Protein AF-A0A2V7MCW7-F1 (afdb_monomer_lite)

Secondary structure (DSSP, 8-state):
-------S--S-HHHHHHHHHHHH--HHHHHHHHTTSEEEETTEEEE--TT-S--HHHHHHHHHHHHHHHH-TTS-----

Radius of gyration: 17.55 Å; chains: 1; bounding box: 60×24×34 Å

Structure (mmCIF, N/CA/C/O backbone):
data_AF-A0A2V7MCW7-F1
#
_entry.id   AF-A0A2V7MCW7-F1
#
loop_
_atom_site.group_PDB
_atom_site.id
_atom_site.type_symbol
_atom_site.label_atom_id
_atom_site.label_alt_id
_atom_site.label_comp_id
_atom_site.label_asym_id
_atom_site.label_entity_id
_atom_site.label_seq_id
_atom_site.pdbx_PDB_ins_code
_atom_site.Cartn_x
_atom_site.Cartn_y
_atom_site.Cartn_z
_atom_site.occupancy
_atom_site.B_iso_or_equiv
_atom_site.auth_seq_id
_atom_site.auth_comp_id
_atom_site.auth_asym_id
_atom_site.auth_atom_id
_atom_site.pdbx_PDB_model_num
ATOM 1 N N . MET A 1 1 ? 37.136 -4.636 -6.782 1.00 48.16 1 MET A N 1
ATOM 2 C CA . MET A 1 1 ? 35.995 -5.464 -6.340 1.00 48.16 1 MET A CA 1
ATOM 3 C C . MET A 1 1 ? 34.745 -4.874 -6.960 1.00 48.16 1 MET A C 1
ATOM 5 O O . MET A 1 1 ? 34.424 -3.731 -6.656 1.00 48.16 1 MET A O 1
ATOM 9 N N . GLU A 1 2 ? 34.116 -5.590 -7.891 1.00 57.19 2 GLU A N 1
ATOM 10 C CA . GLU A 1 2 ? 32.807 -5.205 -8.430 1.00 57.19 2 GLU A CA 1
ATOM 11 C C . GLU A 1 2 ? 31.774 -5.190 -7.303 1.00 57.19 2 GLU A C 1
ATOM 13 O O . GLU A 1 2 ? 31.738 -6.098 -6.472 1.00 57.19 2 GLU A O 1
ATOM 18 N N . GLN A 1 3 ? 30.943 -4.150 -7.249 1.00 59.09 3 GLN A N 1
ATOM 19 C CA . GLN A 1 3 ? 29.830 -4.108 -6.307 1.00 59.09 3 GLN A CA 1
ATOM 20 C C . GLN A 1 3 ? 28.770 -5.119 -6.753 1.00 59.09 3 GLN A C 1
ATOM 22 O O . GLN A 1 3 ? 28.005 -4.859 -7.675 1.00 59.09 3 GLN A O 1
ATOM 27 N N . THR A 1 4 ? 28.722 -6.275 -6.094 1.00 69.19 4 THR A N 1
ATOM 28 C CA . THR A 1 4 ? 27.739 -7.338 -6.374 1.00 69.19 4 THR A CA 1
ATOM 29 C C . THR A 1 4 ? 26.394 -7.102 -5.672 1.00 69.19 4 THR A C 1
ATOM 31 O O . THR A 1 4 ? 25.446 -7.850 -5.890 1.00 69.19 4 THR A O 1
ATOM 34 N N . TYR A 1 5 ? 26.283 -6.067 -4.829 1.00 70.31 5 TYR A N 1
ATOM 35 C CA . TYR A 1 5 ? 25.074 -5.775 -4.057 1.00 70.31 5 TYR A CA 1
ATOM 36 C C . TYR A 1 5 ? 24.563 -4.357 -4.318 1.00 70.31 5 TYR A C 1
ATOM 38 O O . TYR A 1 5 ? 25.152 -3.366 -3.880 1.00 70.31 5 TYR A O 1
ATOM 46 N N . PHE A 1 6 ? 23.437 -4.260 -5.022 1.00 73.12 6 PHE A N 1
ATOM 47 C CA . PHE A 1 6 ? 22.807 -2.991 -5.370 1.00 73.12 6 PHE A CA 1
ATOM 48 C C . PHE A 1 6 ? 21.667 -2.689 -4.397 1.00 73.12 6 PHE A C 1
ATOM 50 O O . PHE A 1 6 ? 20.614 -3.312 -4.441 1.00 73.12 6 PHE A O 1
ATOM 57 N N . ARG A 1 7 ? 21.856 -1.689 -3.527 1.00 74.31 7 ARG A N 1
ATOM 58 C CA . ARG A 1 7 ? 20.823 -1.204 -2.586 1.00 74.31 7 ARG A CA 1
ATOM 59 C C . ARG A 1 7 ? 20.035 -0.018 -3.144 1.00 74.31 7 ARG A C 1
ATOM 61 O O . ARG A 1 7 ? 19.669 0.890 -2.401 1.00 74.31 7 ARG A O 1
ATOM 68 N N . LYS A 1 8 ? 19.822 0.004 -4.458 1.00 80.75 8 LYS A N 1
ATOM 69 C CA . LYS A 1 8 ? 19.116 1.076 -5.163 1.00 80.75 8 LYS A CA 1
ATOM 70 C C . LYS A 1 8 ? 18.125 0.484 -6.154 1.00 80.75 8 LYS A C 1
ATOM 72 O O . LYS A 1 8 ? 18.400 -0.559 -6.740 1.00 80.75 8 LYS A O 1
ATOM 77 N N . GLY A 1 9 ? 17.012 1.184 -6.335 1.00 79.94 9 GLY A N 1
ATOM 78 C CA . GLY A 1 9 ? 16.032 0.856 -7.361 1.00 79.94 9 GLY A CA 1
ATOM 79 C C . GLY A 1 9 ? 16.564 1.122 -8.770 1.00 79.94 9 GLY A C 1
ATOM 80 O O . GLY A 1 9 ? 17.642 1.697 -8.961 1.00 79.94 9 GLY A O 1
ATOM 81 N N . PHE A 1 10 ? 15.783 0.726 -9.763 1.00 84.94 10 PHE A N 1
ATOM 82 C CA . PHE A 1 10 ? 16.036 0.954 -11.180 1.00 84.94 10 PHE A CA 1
ATOM 83 C C . PHE A 1 10 ? 15.550 2.319 -11.678 1.00 84.94 10 PHE A C 1
ATOM 85 O O . PHE A 1 10 ? 15.763 2.628 -12.848 1.00 84.94 10 PHE A O 1
ATOM 92 N N . GLY A 1 11 ? 14.939 3.134 -10.811 1.00 84.44 11 GLY A N 1
ATOM 93 C CA . GLY A 1 11 ? 14.410 4.448 -11.186 1.00 84.44 11 GLY A CA 1
ATOM 94 C C . GLY A 1 11 ? 13.135 4.339 -12.019 1.00 84.44 11 GLY A C 1
ATOM 95 O O . GLY A 1 11 ? 12.863 5.206 -12.843 1.00 84.44 11 GLY A O 1
ATOM 96 N N . LEU A 1 12 ? 12.373 3.262 -11.819 1.00 87.19 12 LEU A N 1
ATOM 97 C CA . LEU A 1 12 ? 11.146 2.951 -12.550 1.00 87.19 12 LEU A CA 1
ATOM 98 C C . LEU A 1 12 ? 9.890 3.240 -11.720 1.00 87.19 12 LEU A C 1
ATOM 100 O O . LEU A 1 12 ? 8.800 2.875 -12.148 1.00 87.19 12 LEU A O 1
ATOM 104 N N . LYS A 1 13 ? 10.023 3.925 -10.574 1.00 79.38 13 LYS A N 1
ATOM 105 C CA . LYS A 1 13 ? 8.908 4.327 -9.698 1.00 79.38 13 LYS A CA 1
ATOM 106 C C . LYS A 1 13 ? 7.671 4.804 -10.464 1.00 79.38 13 LYS A C 1
ATOM 108 O O . LYS A 1 13 ? 6.607 4.238 -10.272 1.00 79.38 13 LYS A O 1
ATOM 113 N N . GLY A 1 14 ? 7.815 5.758 -11.387 1.00 80.00 14 GLY A N 1
ATOM 114 C CA . GLY A 1 14 ? 6.668 6.289 -12.139 1.00 80.00 14 GLY A CA 1
ATOM 115 C C . GLY A 1 14 ? 5.968 5.260 -13.039 1.00 80.00 14 GLY A C 1
ATOM 116 O O . GLY A 1 14 ? 4.773 5.370 -13.280 1.00 80.00 14 GLY A O 1
ATOM 117 N N . ALA A 1 15 ? 6.681 4.231 -13.508 1.00 79.94 15 ALA A N 1
ATOM 118 C CA . ALA A 1 15 ? 6.097 3.155 -14.308 1.00 79.94 15 ALA A CA 1
ATOM 119 C C . ALA A 1 15 ? 5.355 2.115 -13.450 1.00 79.94 15 ALA A C 1
ATOM 121 O O . ALA A 1 15 ? 4.433 1.469 -13.943 1.00 79.94 15 ALA A O 1
ATOM 122 N N . ILE A 1 16 ? 5.746 1.949 -12.182 1.00 85.19 16 ILE A N 1
ATOM 123 C CA . ILE A 1 16 ? 5.151 0.956 -11.275 1.00 85.19 16 ILE A CA 1
ATOM 124 C C . ILE A 1 16 ? 4.089 1.537 -10.340 1.00 85.19 16 ILE A C 1
ATOM 126 O O . ILE A 1 16 ? 3.272 0.784 -9.826 1.00 85.19 16 ILE A O 1
ATOM 130 N N . GLU A 1 17 ? 4.079 2.853 -10.126 1.00 82.12 17 GLU A N 1
ATOM 131 C CA . GLU A 1 17 ? 3.224 3.536 -9.149 1.00 82.12 17 GLU A CA 1
ATOM 132 C C . GLU A 1 17 ? 1.732 3.252 -9.357 1.00 82.12 17 GLU A C 1
ATOM 134 O O . GLU A 1 17 ? 1.011 3.017 -8.389 1.00 82.12 17 GLU A O 1
ATOM 139 N N . GLY A 1 18 ? 1.275 3.193 -10.612 1.00 82.69 18 GLY A N 1
ATOM 140 C CA . GLY A 1 18 ? -0.117 2.864 -10.929 1.00 82.69 18 GLY A CA 1
ATOM 141 C C . GLY A 1 18 ? -0.503 1.438 -10.527 1.00 82.69 18 GLY A C 1
ATOM 142 O O . GLY A 1 18 ? -1.541 1.243 -9.901 1.00 82.69 18 GLY A O 1
ATOM 143 N N . ALA A 1 19 ? 0.348 0.454 -10.836 1.00 79.44 19 ALA A N 1
ATOM 144 C CA . ALA A 1 19 ? 0.122 -0.943 -10.457 1.00 79.44 19 ALA A CA 1
ATOM 145 C C . ALA A 1 19 ? 0.193 -1.120 -8.934 1.00 79.44 19 ALA A C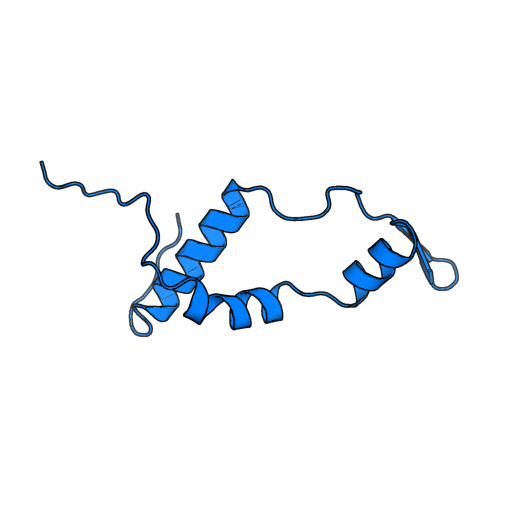 1
ATOM 147 O O . ALA 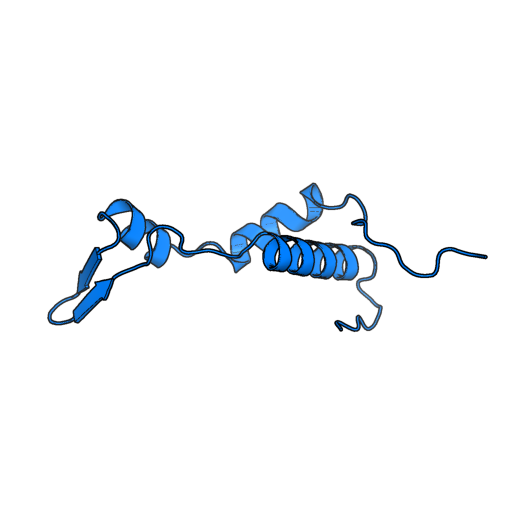A 1 19 ? -0.704 -1.696 -8.331 1.00 79.44 19 ALA A O 1
ATOM 148 N N . LEU A 1 20 ? 1.207 -0.518 -8.307 1.00 80.88 20 LEU A N 1
ATOM 149 C CA . LEU A 1 20 ? 1.383 -0.523 -6.860 1.00 80.88 20 LEU A CA 1
ATOM 150 C C . LEU A 1 20 ? 0.157 0.071 -6.148 1.00 80.88 20 LEU A C 1
ATOM 152 O O . LEU A 1 20 ? -0.365 -0.507 -5.201 1.00 80.88 20 LEU A O 1
ATOM 156 N N . THR A 1 21 ? -0.341 1.210 -6.629 1.00 80.50 21 THR A N 1
ATOM 157 C CA . THR A 1 21 ? -1.538 1.845 -6.069 1.00 80.50 21 THR A CA 1
ATOM 158 C C . THR A 1 21 ? -2.757 0.953 -6.252 1.00 80.50 21 THR A C 1
ATOM 160 O O . THR A 1 21 ? -3.501 0.757 -5.301 1.00 80.50 21 THR A O 1
ATOM 163 N N . ALA A 1 22 ? -2.960 0.377 -7.438 1.00 79.12 22 ALA A N 1
ATOM 164 C CA . ALA A 1 22 ? -4.101 -0.497 -7.695 1.00 79.12 22 ALA A CA 1
ATOM 165 C C . ALA A 1 22 ? -4.119 -1.732 -6.778 1.00 79.12 22 ALA A C 1
ATOM 167 O O . ALA A 1 22 ? -5.179 -2.091 -6.269 1.00 79.12 22 ALA A O 1
ATOM 168 N N . ASP A 1 23 ? -2.956 -2.336 -6.529 1.00 81.38 23 ASP A N 1
ATOM 169 C CA . ASP A 1 23 ? -2.845 -3.564 -5.739 1.00 81.38 23 ASP A CA 1
ATOM 170 C C . ASP A 1 23 ? -2.965 -3.323 -4.224 1.00 81.38 23 ASP A C 1
ATOM 172 O O . ASP A 1 23 ? -3.424 -4.203 -3.493 1.00 81.38 23 ASP A O 1
ATOM 176 N N . TYR A 1 24 ? -2.594 -2.133 -3.737 1.00 77.94 24 TYR A N 1
ATOM 177 C CA . TYR A 1 24 ? -2.603 -1.811 -2.302 1.00 77.94 24 TYR A CA 1
ATOM 178 C C . TYR A 1 24 ? -3.696 -0.822 -1.869 1.00 77.94 24 TYR A C 1
ATOM 180 O O . TYR A 1 24 ? -3.895 -0.616 -0.669 1.00 77.94 24 TYR A O 1
ATOM 188 N N . HIS A 1 25 ? -4.446 -0.233 -2.801 1.00 83.62 25 HIS A N 1
ATOM 189 C CA . HIS A 1 25 ? -5.556 0.659 -2.481 1.00 83.62 25 HIS A CA 1
ATOM 190 C C . HIS A 1 25 ? -6.818 -0.135 -2.121 1.00 83.62 25 HIS A C 1
ATOM 192 O O . HIS A 1 25 ? -7.419 -0.818 -2.951 1.00 83.62 25 HIS A O 1
ATOM 198 N N . SER A 1 26 ? -7.283 0.006 -0.879 1.00 88.94 26 SER A N 1
ATOM 199 C CA . SER A 1 26 ? -8.493 -0.656 -0.391 1.00 88.94 26 SER A CA 1
ATOM 200 C C . SER A 1 26 ? -9.545 0.360 0.029 1.00 88.94 26 SER A C 1
ATOM 202 O O . SER A 1 26 ? -9.417 1.012 1.063 1.00 88.94 26 SER A O 1
ATOM 204 N N . ARG A 1 27 ? -10.663 0.387 -0.709 1.00 90.94 27 ARG A N 1
ATOM 205 C CA . ARG A 1 27 ? -11.825 1.240 -0.394 1.00 90.94 27 ARG A CA 1
ATOM 206 C C . ARG A 1 27 ? -12.367 1.016 1.020 1.00 90.94 27 ARG A C 1
ATOM 208 O O . ARG A 1 27 ? -12.929 1.929 1.614 1.00 90.94 27 ARG A O 1
ATOM 215 N N . VAL A 1 28 ? -12.229 -0.201 1.552 1.00 92.12 28 VAL A N 1
ATOM 216 C CA . VAL A 1 28 ? -12.651 -0.527 2.923 1.00 92.12 28 VAL A CA 1
ATOM 217 C C . VAL A 1 28 ? -11.723 0.136 3.937 1.00 92.12 28 VAL A C 1
ATOM 219 O O . VAL A 1 28 ? -12.201 0.700 4.915 1.00 92.12 28 VAL A O 1
ATOM 222 N N . VAL A 1 29 ? -10.410 0.115 3.698 1.00 93.12 29 VAL A N 1
ATOM 223 C CA . VAL A 1 29 ? -9.436 0.807 4.556 1.00 93.12 29 VAL A CA 1
ATOM 224 C C . VAL A 1 29 ? -9.684 2.314 4.533 1.00 93.12 29 VAL A C 1
ATOM 226 O O . VAL A 1 29 ? -9.694 2.931 5.598 1.00 93.12 29 VAL A O 1
ATOM 229 N N . ASP A 1 30 ? -9.956 2.890 3.360 1.00 92.56 30 ASP A N 1
ATOM 230 C CA . ASP A 1 30 ? -10.277 4.318 3.227 1.00 92.56 30 ASP A CA 1
ATOM 231 C C . ASP A 1 30 ? -11.526 4.691 4.023 1.00 92.56 30 ASP A C 1
ATOM 233 O O . ASP A 1 30 ? -11.521 5.677 4.760 1.00 92.56 30 ASP A O 1
ATOM 237 N N . LEU A 1 31 ? -12.574 3.867 3.929 1.00 94.12 31 LEU A N 1
ATOM 238 C CA . LEU A 1 31 ? -13.802 4.049 4.696 1.00 94.12 31 LEU A CA 1
ATOM 239 C C . LEU A 1 31 ? -13.523 4.011 6.204 1.00 94.12 31 LEU A C 1
ATOM 241 O O . LEU A 1 31 ? -13.943 4.913 6.922 1.00 94.12 31 LEU A O 1
ATOM 245 N N . ILE A 1 32 ? -12.774 3.013 6.688 1.00 95.50 32 ILE A N 1
ATOM 246 C CA . ILE A 1 32 ? -12.457 2.891 8.118 1.00 95.50 32 ILE A CA 1
ATOM 247 C C . ILE A 1 32 ? -11.632 4.093 8.602 1.00 95.50 32 ILE A C 1
ATOM 249 O O . ILE A 1 32 ? -11.902 4.624 9.680 1.00 95.50 32 ILE A O 1
ATOM 253 N N . ARG A 1 33 ? -10.649 4.555 7.816 1.00 94.19 33 ARG A N 1
ATOM 254 C CA . ARG A 1 33 ? -9.857 5.757 8.134 1.00 94.19 33 ARG A CA 1
ATOM 255 C C . ARG A 1 33 ? -10.741 7.005 8.202 1.00 94.19 33 ARG A C 1
ATOM 257 O O . ARG A 1 33 ? -10.658 7.745 9.180 1.00 94.19 33 ARG A O 1
ATOM 264 N N . ALA A 1 34 ? -11.620 7.203 7.218 1.00 94.62 34 ALA A N 1
ATOM 265 C CA . ALA A 1 34 ? -12.559 8.326 7.179 1.00 94.62 34 ALA A CA 1
ATOM 266 C C . ALA A 1 34 ? -13.558 8.312 8.352 1.00 94.62 34 ALA A C 1
ATOM 268 O O . ALA A 1 34 ? -13.985 9.368 8.811 1.00 94.62 34 ALA A O 1
ATOM 269 N N . SER A 1 35 ? -13.887 7.130 8.881 1.00 94.44 35 SER A N 1
ATOM 270 C CA . SER A 1 35 ? -14.751 6.941 10.054 1.00 94.44 35 SER A CA 1
ATOM 271 C C . SER A 1 35 ? -14.012 7.006 11.402 1.00 94.44 35 SER A C 1
ATOM 273 O O . SER A 1 35 ? -14.537 6.558 12.418 1.00 94.44 35 SER A O 1
ATOM 275 N N . GLY A 1 36 ? -12.791 7.552 11.451 1.00 95.88 36 GLY A N 1
ATOM 276 C CA . GLY A 1 36 ? -12.032 7.671 12.702 1.00 95.88 36 GLY A CA 1
ATOM 277 C C . GLY A 1 36 ? -11.451 6.338 13.181 1.00 95.88 36 GLY A C 1
ATOM 278 O O . GLY A 1 36 ? -11.426 6.054 14.379 1.00 95.88 36 GLY A O 1
ATOM 279 N N . TYR A 1 37 ? -10.993 5.510 12.241 1.00 96.81 37 TYR A N 1
ATOM 280 C CA . TYR A 1 37 ? -10.380 4.197 12.475 1.00 96.81 37 TYR A CA 1
ATOM 281 C C . TYR A 1 37 ? -11.306 3.147 13.108 1.00 96.81 37 TYR A C 1
ATOM 283 O O . TYR A 1 37 ? -10.840 2.115 13.595 1.00 96.81 37 TYR A O 1
ATOM 291 N N . THR A 1 38 ? -12.618 3.378 13.092 1.00 96.44 38 THR A N 1
ATOM 292 C CA . THR A 1 38 ? -13.626 2.421 13.556 1.00 96.44 38 THR A CA 1
ATOM 293 C C . THR A 1 38 ? -14.739 2.319 12.523 1.00 96.44 38 THR A C 1
ATOM 295 O O . THR A 1 38 ? -15.211 3.333 12.023 1.00 96.44 38 THR A O 1
ATOM 298 N N . LEU A 1 39 ? -15.162 1.098 12.207 1.00 96.38 39 LEU A N 1
ATOM 299 C CA . LEU A 1 39 ? -16.283 0.837 11.306 1.00 96.38 39 LEU A CA 1
ATOM 300 C C . LEU A 1 39 ? -17.223 -0.179 11.945 1.00 96.38 39 LEU A C 1
ATOM 302 O O . LEU A 1 39 ? -16.774 -1.208 12.448 1.00 96.38 39 LEU A 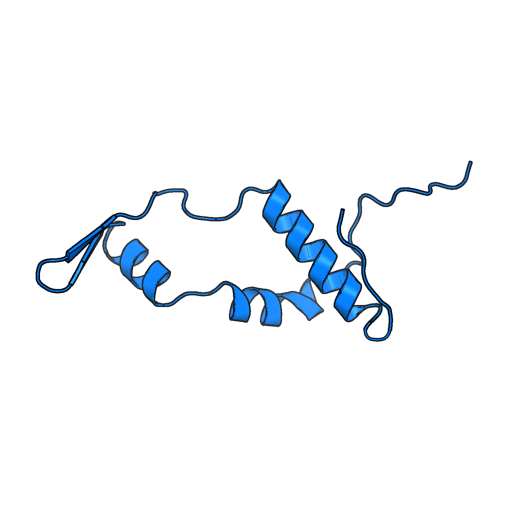O 1
ATOM 306 N N . GLU A 1 40 ? -18.520 0.100 11.895 1.00 96.44 40 GLU A N 1
ATOM 307 C CA . GLU A 1 40 ? -19.567 -0.812 12.354 1.00 96.44 40 GLU A CA 1
ATOM 308 C C . GLU A 1 40 ? -20.333 -1.371 11.155 1.00 96.44 40 GLU A C 1
ATOM 310 O O . GLU A 1 40 ? -20.674 -0.640 10.224 1.00 96.44 40 GLU A O 1
ATOM 315 N N . ALA A 1 41 ? -20.582 -2.678 11.166 1.00 94.75 41 ALA A N 1
ATOM 316 C CA . ALA A 1 41 ? -21.336 -3.386 10.140 1.00 94.75 41 ALA A CA 1
ATOM 317 C C . ALA A 1 41 ? -22.251 -4.417 10.814 1.00 94.75 41 ALA A C 1
ATOM 319 O O . ALA A 1 41 ? -21.840 -5.543 11.101 1.00 94.75 41 ALA A O 1
ATOM 320 N N . GLY A 1 42 ? -23.491 -4.006 11.098 1.00 95.19 42 GLY A N 1
ATOM 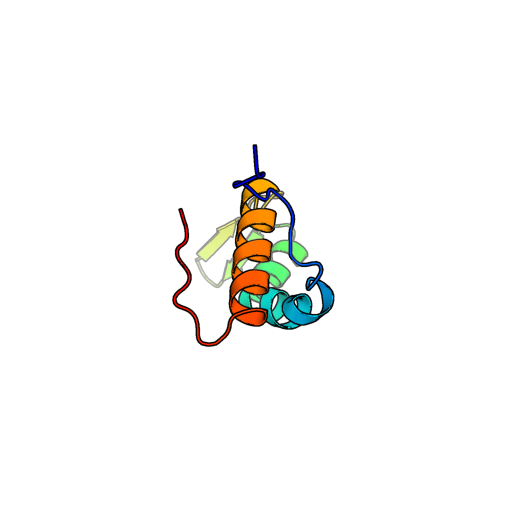321 C CA . GLY A 1 42 ? -24.410 -4.782 11.932 1.00 95.19 42 GLY A CA 1
ATOM 322 C C . GLY A 1 42 ? -23.834 -4.961 13.335 1.00 95.19 42 GLY A C 1
ATOM 323 O O . GLY A 1 42 ? -23.457 -3.984 13.976 1.00 95.19 42 GLY A O 1
ATOM 324 N N . ASP A 1 43 ? -23.698 -6.211 13.768 1.00 97.19 43 ASP A N 1
ATOM 325 C CA . ASP A 1 43 ? -23.153 -6.557 15.087 1.00 97.19 43 ASP A CA 1
ATOM 326 C C . ASP A 1 43 ? -21.611 -6.585 15.124 1.00 97.19 43 ASP A C 1
ATOM 328 O O . ASP A 1 43 ? -21.008 -6.852 16.166 1.00 97.19 43 ASP A O 1
ATOM 332 N N . LEU A 1 44 ? -20.944 -6.335 13.990 1.00 97.00 44 LEU A N 1
ATOM 333 C CA . LEU A 1 44 ? -19.485 -6.346 13.892 1.00 97.00 44 LEU A CA 1
ATOM 334 C C . LEU A 1 44 ? -18.907 -4.941 14.049 1.00 97.00 44 LEU A C 1
ATOM 336 O O . LEU A 1 44 ? -19.327 -4.002 13.373 1.00 97.00 44 LEU A O 1
ATOM 340 N N . ARG A 1 45 ? -17.862 -4.823 14.873 1.00 96.44 45 ARG A N 1
ATOM 341 C CA . ARG A 1 45 ? -17.044 -3.612 15.000 1.00 96.44 45 ARG A CA 1
ATOM 342 C C . ARG A 1 45 ? -15.606 -3.898 14.583 1.00 96.44 45 ARG A C 1
ATOM 344 O O . ARG A 1 45 ? -14.907 -4.686 15.217 1.00 96.44 45 ARG A O 1
ATOM 351 N N . PHE A 1 46 ? -15.147 -3.191 13.562 1.00 96.12 46 PHE A N 1
ATOM 352 C CA . PHE A 1 46 ? -13.774 -3.214 13.077 1.00 96.12 46 PHE A CA 1
ATOM 353 C C . PHE A 1 46 ? -13.014 -2.017 13.639 1.00 96.12 46 PHE A C 1
ATOM 355 O O . PHE A 1 46 ? -13.530 -0.900 13.654 1.00 96.12 46 PHE A O 1
ATOM 362 N N . ARG A 1 47 ? -11.777 -2.241 14.090 1.00 96.31 47 ARG A N 1
ATOM 363 C CA . ARG A 1 47 ? -10.868 -1.185 14.550 1.00 96.31 47 ARG A CA 1
ATOM 364 C C . ARG A 1 47 ? -9.574 -1.291 13.769 1.00 96.31 47 ARG A C 1
ATOM 366 O O . ARG A 1 47 ? -8.972 -2.363 13.725 1.00 96.31 47 ARG A O 1
ATOM 373 N N . LEU A 1 48 ? -9.159 -0.188 13.166 1.00 96.25 48 LEU A N 1
ATOM 374 C CA . LEU A 1 48 ? -7.910 -0.099 12.428 1.00 96.25 48 LEU A CA 1
ATOM 375 C C . LEU A 1 48 ? -6.867 0.623 13.282 1.00 96.25 48 LEU A C 1
ATOM 377 O O . LEU A 1 48 ? -7.188 1.555 14.014 1.00 96.25 48 LEU A O 1
ATOM 381 N N . ALA A 1 49 ? -5.610 0.195 13.206 1.00 95.25 49 ALA A N 1
ATOM 382 C CA . ALA A 1 49 ? -4.528 0.945 13.832 1.00 95.25 49 ALA A CA 1
ATOM 383 C C . ALA A 1 49 ? -4.360 2.312 13.140 1.00 95.25 49 ALA A C 1
ATOM 385 O O . ALA A 1 49 ? -4.502 2.404 11.922 1.00 95.25 49 ALA A O 1
ATOM 386 N N . GLY A 1 50 ? -4.026 3.356 13.908 1.00 90.88 50 GLY A N 1
ATOM 387 C CA . GLY A 1 50 ? -3.763 4.696 13.362 1.00 90.88 50 GLY A CA 1
ATOM 388 C C . GLY A 1 50 ? -2.638 4.685 12.324 1.00 90.88 50 GLY A C 1
ATOM 389 O O . GLY A 1 50 ? -2.801 5.159 11.207 1.00 90.88 50 GLY A O 1
ATOM 390 N N . GLU A 1 51 ? -1.546 4.003 12.663 1.00 90.44 51 GLU A N 1
ATOM 391 C CA . GLU A 1 51 ? -0.381 3.793 11.796 1.00 90.44 51 GLU A CA 1
ATOM 392 C C . GLU A 1 51 ? -0.530 2.534 10.920 1.00 90.44 51 GLU A C 1
ATOM 394 O O . GLU A 1 51 ? 0.424 1.787 10.703 1.00 90.44 51 GLU A O 1
ATOM 399 N N . PHE A 1 52 ? -1.747 2.224 10.459 1.00 89.75 52 PHE A N 1
ATOM 400 C CA . PHE A 1 52 ? -1.960 1.089 9.562 1.00 89.75 52 PHE A CA 1
ATOM 401 C C . PHE A 1 52 ? -1.295 1.345 8.210 1.00 89.75 52 PHE A C 1
ATOM 403 O O . PHE A 1 52 ? -1.668 2.277 7.496 1.00 89.75 52 PHE A O 1
ATOM 410 N N . GLY A 1 53 ? -0.358 0.481 7.838 1.00 87.69 53 GLY A N 1
ATOM 411 C CA . GLY A 1 53 ? 0.378 0.553 6.585 1.00 87.69 53 GLY A CA 1
ATOM 412 C C . GLY A 1 53 ? 1.642 -0.292 6.645 1.00 87.69 53 GLY A C 1
ATOM 413 O O . GLY A 1 53 ? 1.883 -1.020 7.612 1.00 87.69 53 GLY A O 1
ATOM 414 N N . PHE A 1 54 ? 2.452 -0.198 5.598 1.00 88.88 54 PHE A N 1
ATOM 415 C CA . PHE A 1 54 ? 3.772 -0.803 5.586 1.00 88.88 54 PHE A CA 1
ATOM 416 C C . PHE A 1 54 ? 4.788 0.085 6.291 1.00 88.88 54 PHE A C 1
ATOM 418 O O . PHE A 1 54 ? 4.695 1.309 6.300 1.00 88.88 54 PHE A O 1
ATOM 425 N N . CYS A 1 55 ? 5.788 -0.552 6.898 1.00 90.56 55 CYS A N 1
ATOM 426 C CA . CYS A 1 55 ? 6.967 0.176 7.323 1.00 90.56 55 CYS A CA 1
ATOM 427 C C . CYS A 1 55 ? 7.836 0.492 6.101 1.00 90.56 55 CYS A C 1
ATOM 429 O O . CYS A 1 55 ? 7.802 -0.216 5.092 1.00 90.56 55 CYS A O 1
ATOM 431 N N . TYR A 1 56 ? 8.702 1.494 6.239 1.00 87.38 56 TYR A N 1
ATOM 432 C CA . TYR A 1 56 ? 9.605 1.927 5.171 1.00 87.38 56 TYR A CA 1
ATOM 433 C C . TYR A 1 56 ? 10.389 0.776 4.511 1.00 87.38 56 TYR A C 1
ATOM 435 O O . TYR A 1 56 ? 10.607 0.773 3.302 1.00 87.38 56 TYR A O 1
ATOM 443 N N . GLY A 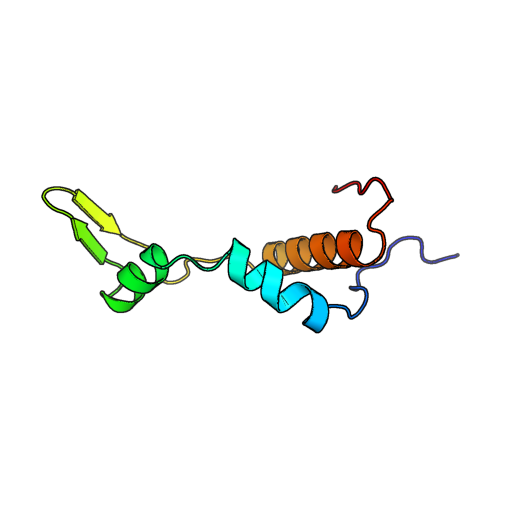1 57 ? 10.815 -0.222 5.293 1.00 89.81 57 GLY A N 1
ATOM 444 C CA . GLY A 1 57 ? 11.546 -1.374 4.763 1.00 89.81 57 GLY A CA 1
ATOM 445 C C . GLY A 1 57 ? 10.705 -2.230 3.815 1.00 89.81 57 GLY A C 1
ATOM 446 O O . GLY A 1 57 ? 11.200 -2.641 2.766 1.00 89.81 57 GLY A O 1
ATOM 447 N N . VAL A 1 58 ? 9.436 -2.457 4.163 1.00 90.75 58 VAL A N 1
ATOM 448 C CA . VAL A 1 58 ? 8.507 -3.236 3.338 1.00 90.75 58 VAL A CA 1
ATOM 449 C C . VAL A 1 58 ? 8.144 -2.453 2.081 1.00 90.75 58 VAL A C 1
ATOM 451 O O . VAL A 1 58 ? 8.272 -3.011 0.997 1.00 90.75 58 VAL A O 1
ATOM 454 N N . ASP A 1 59 ? 7.831 -1.159 2.189 1.00 88.56 59 ASP A N 1
ATOM 455 C CA . ASP A 1 59 ? 7.551 -0.316 1.014 1.00 88.56 59 ASP A CA 1
ATOM 456 C C . ASP A 1 59 ? 8.691 -0.365 -0.009 1.00 88.56 59 ASP A C 1
ATOM 458 O O . ASP A 1 59 ? 8.472 -0.581 -1.202 1.00 88.56 59 ASP A O 1
ATOM 462 N N . ARG A 1 60 ? 9.941 -0.241 0.456 1.00 88.88 60 ARG A N 1
ATOM 463 C CA . ARG A 1 60 ? 11.120 -0.316 -0.420 1.00 88.88 60 ARG A CA 1
ATOM 464 C C . ARG A 1 60 ? 11.306 -1.699 -1.036 1.00 88.88 60 ARG A C 1
ATOM 466 O O . ARG A 1 60 ? 11.707 -1.785 -2.194 1.00 88.88 60 ARG A O 1
ATOM 473 N N . ALA A 1 61 ? 11.041 -2.767 -0.285 1.00 91.06 61 ALA A N 1
ATOM 474 C CA . ALA A 1 61 ? 11.149 -4.129 -0.798 1.00 91.06 61 ALA A CA 1
ATOM 475 C C . ALA A 1 61 ? 10.113 -4.401 -1.899 1.00 91.06 61 ALA A C 1
ATOM 477 O O . ALA A 1 61 ? 10.461 -4.956 -2.944 1.00 91.06 61 ALA A O 1
ATOM 478 N N . VAL A 1 62 ? 8.868 -3.956 -1.698 1.00 91.00 62 VAL A N 1
ATOM 479 C CA . VAL A 1 62 ? 7.809 -4.069 -2.707 1.00 91.00 62 VAL A CA 1
ATOM 480 C C . VAL A 1 62 ? 8.171 -3.243 -3.943 1.00 91.00 62 VAL A C 1
ATOM 482 O O . VAL A 1 62 ? 8.152 -3.782 -5.048 1.00 91.00 62 VAL A O 1
ATOM 485 N N . GLU A 1 63 ? 8.594 -1.985 -3.775 1.00 90.38 63 GLU A N 1
ATOM 486 C CA . GLU A 1 63 ? 9.043 -1.130 -4.884 1.00 90.38 63 GLU A CA 1
ATOM 487 C C . GLU A 1 63 ? 10.102 -1.845 -5.741 1.00 90.38 63 GLU A C 1
ATOM 489 O O . GLU A 1 63 ? 9.945 -1.973 -6.954 1.00 90.38 63 GLU A O 1
ATOM 494 N N . TYR A 1 64 ? 11.144 -2.402 -5.116 1.00 91.31 64 TYR A N 1
ATOM 495 C CA . TYR A 1 64 ? 12.197 -3.121 -5.836 1.00 91.31 64 TYR A CA 1
ATOM 496 C C . TYR A 1 64 ? 11.688 -4.362 -6.569 1.00 91.31 64 TYR A C 1
ATOM 498 O O . TYR A 1 64 ? 12.144 -4.635 -7.682 1.00 91.31 64 TYR A O 1
ATOM 506 N N . ALA A 1 65 ? 10.746 -5.108 -5.990 1.00 91.38 65 ALA A N 1
ATOM 507 C CA . ALA A 1 65 ? 10.160 -6.271 -6.647 1.00 91.38 65 ALA A CA 1
ATOM 508 C C . ALA A 1 65 ? 9.403 -5.872 -7.928 1.00 91.38 65 ALA A C 1
ATOM 510 O O . ALA A 1 65 ? 9.615 -6.483 -8.982 1.00 91.38 65 ALA A O 1
ATOM 511 N N . TYR A 1 66 ? 8.595 -4.809 -7.864 1.00 91.81 66 TYR A N 1
ATOM 512 C CA . TYR A 1 66 ? 7.855 -4.287 -9.018 1.00 91.81 66 TYR A CA 1
ATOM 513 C C . TYR A 1 66 ? 8.788 -3.714 -10.083 1.00 91.81 66 TYR A C 1
ATOM 515 O O . TYR A 1 66 ? 8.646 -4.039 -11.266 1.00 91.81 66 TYR A O 1
ATOM 523 N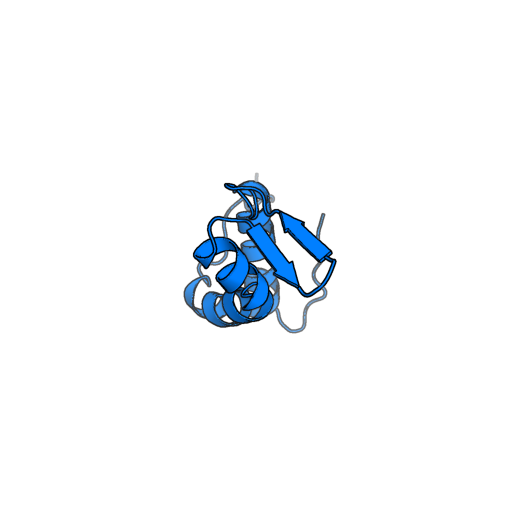 N . GLU A 1 67 ? 9.782 -2.913 -9.691 1.00 92.56 67 GLU A N 1
ATOM 524 C CA . GLU A 1 67 ? 10.764 -2.377 -10.637 1.00 92.56 67 GLU A CA 1
ATOM 525 C C . GLU A 1 67 ? 11.560 -3.508 -11.311 1.00 92.56 67 GLU A C 1
ATOM 527 O O . GLU A 1 67 ? 11.806 -3.457 -12.516 1.00 92.56 67 GLU A O 1
ATOM 532 N N . THR A 1 68 ? 11.919 -4.562 -10.566 1.00 92.69 68 THR A N 1
ATOM 533 C CA . THR A 1 68 ? 12.633 -5.732 -11.108 1.00 92.69 68 THR A CA 1
ATOM 534 C C . THR A 1 68 ? 11.779 -6.482 -12.122 1.00 92.69 68 THR A C 1
ATOM 536 O O . THR A 1 68 ? 12.262 -6.787 -13.213 1.00 92.69 68 THR A O 1
ATOM 539 N N . ARG A 1 69 ? 10.508 -6.757 -11.797 1.00 91.94 69 ARG A N 1
ATOM 540 C CA . ARG A 1 69 ? 9.577 -7.416 -12.725 1.00 91.94 69 ARG A CA 1
ATOM 541 C C . ARG A 1 69 ? 9.351 -6.575 -13.981 1.00 91.94 69 ARG A C 1
ATOM 543 O O . ARG A 1 69 ? 9.354 -7.127 -15.073 1.00 91.94 69 ARG A O 1
ATOM 550 N N . THR A 1 70 ? 9.205 -5.261 -13.829 1.00 92.06 70 THR A N 1
ATOM 551 C CA . THR A 1 70 ? 8.992 -4.332 -14.950 1.00 92.06 70 THR A CA 1
ATOM 552 C C . THR A 1 70 ? 10.209 -4.272 -15.865 1.00 92.06 70 THR A C 1
ATOM 554 O O . THR A 1 70 ? 10.076 -4.292 -17.085 1.00 92.06 70 THR A O 1
ATOM 557 N N . LYS A 1 71 ? 11.414 -4.232 -15.289 1.00 92.75 71 LYS A N 1
ATOM 558 C CA . LYS A 1 71 ? 12.662 -4.174 -16.055 1.00 92.75 71 LYS A CA 1
ATOM 559 C C . LYS A 1 71 ? 13.003 -5.492 -16.749 1.00 92.75 71 LYS A C 1
ATOM 561 O O . LYS A 1 71 ? 13.605 -5.480 -17.820 1.00 92.75 71 LYS A O 1
ATOM 566 N N . PHE A 1 72 ? 12.662 -6.618 -16.128 1.00 93.50 72 PHE A N 1
ATOM 567 C CA . PHE A 1 72 ? 13.017 -7.953 -16.601 1.00 93.50 72 PHE A CA 1
ATOM 568 C C . PHE A 1 72 ? 11.784 -8.866 -16.671 1.00 93.50 72 PHE A C 1
ATOM 570 O O . PHE A 1 72 ? 11.717 -9.859 -15.938 1.00 93.50 72 PHE A O 1
ATOM 577 N N . PRO A 1 73 ? 10.811 -8.563 -17.548 1.00 93.94 73 PRO A N 1
ATOM 578 C CA . PRO A 1 73 ? 9.530 -9.269 -17.583 1.00 93.94 73 PRO A CA 1
ATOM 579 C C . PRO A 1 73 ? 9.697 -10.777 -17.809 1.00 93.94 73 PRO A C 1
ATOM 581 O O . PRO A 1 73 ? 9.051 -11.569 -17.122 1.00 93.94 73 PRO A O 1
ATOM 584 N N . ASP A 1 74 ? 10.642 -11.167 -18.669 1.00 96.38 74 ASP A N 1
ATOM 585 C CA . ASP A 1 74 ? 10.872 -12.561 -19.081 1.00 96.38 74 ASP A CA 1
ATOM 586 C C . ASP A 1 74 ? 11.884 -13.313 -18.206 1.00 96.38 74 ASP A C 1
ATOM 588 O O . ASP A 1 74 ? 12.235 -14.464 -18.478 1.00 96.38 74 ASP A O 1
ATOM 592 N N . LYS A 1 75 ? 12.419 -12.669 -17.162 1.00 95.44 75 LYS A N 1
ATOM 593 C CA . LYS A 1 75 ? 13.359 -13.317 -16.246 1.00 95.44 75 LYS A CA 1
ATOM 594 C C . LYS A 1 75 ? 12.619 -13.880 -15.038 1.00 95.44 75 LYS A C 1
ATOM 596 O O . LYS A 1 75 ? 11.625 -13.338 -14.548 1.00 95.44 75 LYS A O 1
ATOM 601 N N . ARG A 1 76 ? 13.148 -14.987 -14.518 1.00 94.06 76 ARG A N 1
ATOM 602 C CA . ARG A 1 76 ? 12.744 -15.513 -13.217 1.00 94.06 76 ARG A CA 1
ATOM 603 C C . ARG A 1 76 ? 13.369 -14.645 -12.125 1.00 94.06 76 ARG A C 1
ATOM 605 O O . ARG A 1 76 ? 14.582 -14.670 -11.935 1.00 94.06 76 ARG A O 1
ATOM 612 N N . THR A 1 77 ? 12.531 -13.898 -11.420 1.00 90.62 77 THR A N 1
ATOM 613 C CA . THR A 1 77 ? 12.930 -13.092 -10.263 1.00 90.62 77 THR A CA 1
ATOM 614 C C . THR A 1 77 ? 13.033 -13.970 -9.019 1.00 90.62 77 THR A C 1
ATOM 616 O O . THR A 1 77 ? 12.158 -14.798 -8.770 1.00 90.62 77 THR A O 1
ATOM 619 N N . PHE A 1 78 ? 14.087 -13.771 -8.231 1.00 90.00 78 PHE A N 1
ATOM 620 C CA . PHE A 1 78 ? 14.252 -14.365 -6.907 1.00 90.00 78 PHE A CA 1
ATOM 621 C C . PHE A 1 78 ? 14.156 -13.246 -5.871 1.00 90.00 78 PHE A C 1
ATOM 623 O O . PHE A 1 78 ? 14.801 -12.211 -6.031 1.00 90.00 78 PHE A O 1
ATOM 630 N N . LEU A 1 79 ? 13.336 -13.449 -4.843 1.00 86.50 79 LEU A N 1
ATOM 631 C CA . LEU A 1 79 ? 13.218 -12.559 -3.691 1.00 86.50 79 LEU A CA 1
ATOM 632 C C . LEU A 1 79 ? 13.846 -13.287 -2.500 1.00 86.50 79 LEU A C 1
ATOM 634 O O . LEU A 1 79 ? 13.595 -14.481 -2.323 1.00 86.50 79 LEU A O 1
ATOM 638 N N . VAL A 1 80 ? 14.687 -12.588 -1.742 1.00 75.25 80 VAL A N 1
ATOM 639 C CA . VAL A 1 80 ? 15.424 -13.097 -0.574 1.00 75.25 80 VAL A CA 1
ATOM 640 C C . VAL A 1 80 ? 15.255 -12.153 0.597 1.00 75.25 80 VAL A C 1
ATOM 642 O O . VAL A 1 80 ? 15.192 -10.928 0.344 1.00 75.25 80 VAL A O 1
#

Foldseek 3Di:
DPDPDDPDAPPCCVVCVVVVCVVPPDPVCVVCVVVVQWDDDPPDIGGHDPPPDDDPVVVSLVRRVSRVCVVCVPDDDDRD

Sequence (80 aa):
MEQTYFRKGFGLKGAIEGALTADYHSRVVDLIRASGYTLEAGDLRFRLAGEFGFCYGVDRAVEYAYETRTKFPDKRTFLV

pLDDT: mean 87.58, std 9.42, range [48.16, 97.19]